Protein AF-K2A245-F1 (afdb_monomer)

pLDDT: mean 88.47, std 8.93, range [51.25, 95.81]

Foldseek 3Di:
DDPVLVVDDQDLDQLVVLLVVLQVLLQCLVVDPDLVSNLVSLVSSVVSLVSSVSNCVVVVVDDPVVVVVSLVSVLSSQCSNCVVPVVSNVLSVVQNVQSVVCNVVVHPGGDPSSVVVSVVSVVVVD

Mean predicted aligned error: 5.08 Å

Solvent-accessible surface area (backbone atoms only — not comparable to full-atom values): 7078 Å² total; per-residue (Å²): 134,63,85,67,67,76,78,54,94,72,73,99,60,69,39,67,58,31,54,52,46,26,42,53,47,29,58,53,46,76,73,45,87,48,67,68,52,42,45,52,46,53,50,51,31,57,48,27,55,51,49,22,56,50,40,22,64,73,70,68,62,74,45,74,67,56,50,52,51,48,55,53,51,51,44,51,29,42,40,58,58,20,58,90,38,67,72,54,27,55,50,35,53,51,36,43,54,35,41,52,50,16,67,74,68,74,43,96,43,71,70,67,56,72,60,55,50,48,53,52,43,51,67,73,76,108

Radius of gyration: 14.99 Å; Cα contacts (8 Å, |Δi|>4): 111; chains: 1; bounding box: 40×26×41 Å

Structure (mmCIF, N/CA/C/O backbone):
data_AF-K2A245-F1
#
_entry.id   AF-K2A245-F1
#
loop_
_atom_site.group_PDB
_atom_site.id
_atom_site.type_symbol
_atom_site.label_atom_id
_atom_site.label_alt_id
_atom_site.label_comp_id
_atom_site.label_asym_id
_atom_site.label_entity_id
_atom_site.label_seq_id
_atom_site.pdbx_PDB_ins_code
_atom_site.Cartn_x
_atom_site.Cartn_y
_atom_site.Cartn_z
_atom_site.occupancy
_atom_site.B_iso_or_equiv
_atom_site.auth_seq_id
_atom_site.auth_comp_id
_atom_site.auth_asym_id
_atom_site.auth_atom_id
_atom_site.pdbx_PDB_model_num
ATOM 1 N N . MET A 1 1 ? -18.303 9.558 8.135 1.00 51.25 1 MET A N 1
ATOM 2 C CA . MET A 1 1 ? -18.740 8.697 7.014 1.00 51.25 1 MET A CA 1
ATOM 3 C C . MET A 1 1 ? -18.680 9.532 5.741 1.00 51.25 1 MET A C 1
ATOM 5 O O . MET A 1 1 ? -19.360 10.554 5.684 1.00 51.25 1 MET A O 1
ATOM 9 N N . GLY A 1 2 ? -17.806 9.196 4.789 1.00 56.59 2 GLY A N 1
ATOM 10 C CA . GLY A 1 2 ? -17.662 9.983 3.557 1.00 56.59 2 GLY A CA 1
ATOM 11 C C . GLY A 1 2 ? -18.876 9.790 2.642 1.00 56.59 2 GLY A C 1
ATOM 12 O O . GLY A 1 2 ? -19.410 8.687 2.566 1.00 56.59 2 GLY A O 1
ATOM 13 N N . LYS A 1 3 ? -19.330 10.836 1.933 1.00 58.75 3 LYS A N 1
ATOM 14 C CA . LYS A 1 3 ? -20.496 10.757 1.020 1.00 58.75 3 LYS A CA 1
ATOM 15 C C . LYS A 1 3 ? -20.364 9.661 -0.057 1.00 58.75 3 LYS A C 1
ATOM 17 O O . LYS A 1 3 ? -21.380 9.151 -0.510 1.00 58.75 3 LYS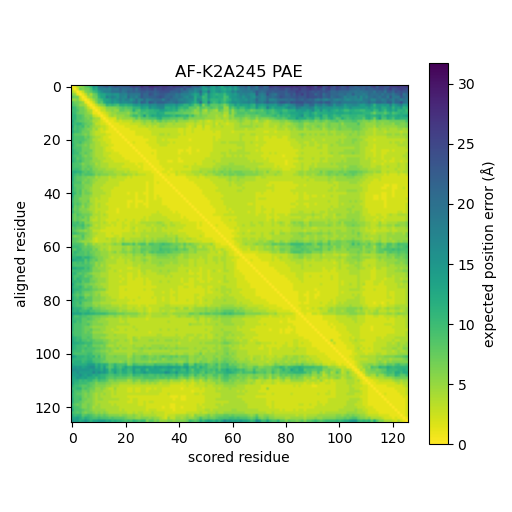 A O 1
ATOM 22 N N . ILE A 1 4 ? -19.137 9.280 -0.420 1.00 59.12 4 ILE A N 1
ATOM 23 C CA . ILE A 1 4 ? -18.823 8.325 -1.498 1.00 59.12 4 ILE A CA 1
ATOM 24 C C . ILE A 1 4 ? -19.069 6.862 -1.074 1.00 59.12 4 ILE A C 1
ATOM 26 O O . ILE A 1 4 ? -19.520 6.048 -1.873 1.00 59.12 4 ILE A O 1
ATOM 30 N N . GLU A 1 5 ? -18.869 6.526 0.203 1.00 55.91 5 GLU A N 1
ATOM 31 C CA . GLU A 1 5 ? -18.946 5.140 0.709 1.00 55.91 5 GLU A CA 1
ATOM 32 C C . GLU A 1 5 ? -20.380 4.590 0.777 1.00 55.91 5 GLU A C 1
ATOM 34 O O . GLU A 1 5 ? -20.584 3.389 0.946 1.00 55.91 5 GLU A O 1
ATOM 39 N N . LYS A 1 6 ? -21.389 5.461 0.645 1.00 58.81 6 LYS A N 1
ATOM 40 C CA . LYS A 1 6 ? -22.804 5.064 0.608 1.00 58.81 6 LYS A CA 1
ATOM 41 C C . LYS A 1 6 ? -23.228 4.483 -0.743 1.00 58.81 6 LYS A C 1
ATOM 43 O O . LYS A 1 6 ? -24.194 3.730 -0.774 1.00 58.81 6 LYS A O 1
ATOM 48 N N . CYS A 1 7 ? -22.523 4.815 -1.827 1.00 62.34 7 CYS A N 1
ATOM 49 C CA . CYS A 1 7 ? -22.880 4.366 -3.176 1.00 62.34 7 CYS A CA 1
ATOM 50 C C . CYS A 1 7 ? -22.324 2.979 -3.526 1.00 62.34 7 CYS A C 1
ATOM 52 O O . CYS A 1 7 ? -22.820 2.352 -4.456 1.00 62.34 7 CYS A O 1
ATOM 54 N N . PHE A 1 8 ? -21.319 2.488 -2.795 1.00 67.62 8 PHE A N 1
ATOM 55 C CA . PHE A 1 8 ? -20.664 1.219 -3.107 1.00 67.62 8 PHE A CA 1
ATOM 56 C C . PHE A 1 8 ? -21.161 0.064 -2.229 1.00 67.62 8 PHE A C 1
ATOM 58 O O . PHE A 1 8 ? -21.317 0.175 -1.004 1.00 67.62 8 PHE A O 1
ATOM 65 N N . PHE A 1 9 ? -21.386 -1.085 -2.871 1.00 78.44 9 PHE A N 1
ATOM 66 C CA . PHE A 1 9 ? -21.654 -2.340 -2.181 1.00 78.44 9 PHE A CA 1
ATOM 67 C C . PHE A 1 9 ? -20.364 -2.833 -1.517 1.00 78.44 9 PHE A C 1
ATOM 69 O O . PHE A 1 9 ? -19.460 -3.335 -2.173 1.00 78.44 9 PHE A O 1
ATOM 76 N N . ILE A 1 10 ? -20.283 -2.657 -0.199 1.00 79.81 10 ILE A N 1
ATOM 77 C CA . ILE A 1 10 ? -19.178 -3.146 0.631 1.00 79.81 10 ILE A CA 1
ATOM 78 C C . ILE A 1 10 ? -19.722 -4.303 1.473 1.00 79.81 10 ILE A C 1
ATOM 80 O O . ILE A 1 10 ? -20.573 -4.041 2.341 1.00 79.81 10 ILE A O 1
ATOM 84 N N . PRO A 1 11 ? -19.293 -5.554 1.227 1.00 79.75 11 PRO A N 1
ATOM 85 C CA . PRO A 1 11 ? -19.792 -6.713 1.952 1.00 79.75 11 PRO A CA 1
ATOM 86 C C . PRO A 1 11 ? -19.333 -6.674 3.415 1.00 79.75 11 PRO A C 1
ATOM 88 O O . PRO A 1 11 ? -18.305 -6.086 3.751 1.00 79.75 11 PRO A O 1
ATOM 91 N N . LYS A 1 12 ? -20.113 -7.287 4.312 1.00 81.75 12 LYS A N 1
ATOM 92 C CA . LYS A 1 12 ? -19.791 -7.366 5.744 1.00 81.75 12 LYS A CA 1
ATOM 93 C C . LYS A 1 12 ? -18.764 -8.472 5.985 1.00 81.75 12 LYS A C 1
ATOM 95 O O . LYS A 1 12 ? -19.102 -9.564 6.430 1.00 81.75 12 LYS A O 1
ATOM 100 N N . VAL A 1 13 ? -17.520 -8.181 5.641 1.00 84.19 13 VAL A N 1
ATOM 101 C CA . VAL A 1 13 ? -16.367 -9.075 5.778 1.00 84.19 13 VAL A CA 1
ATOM 102 C C . VAL A 1 13 ? -15.393 -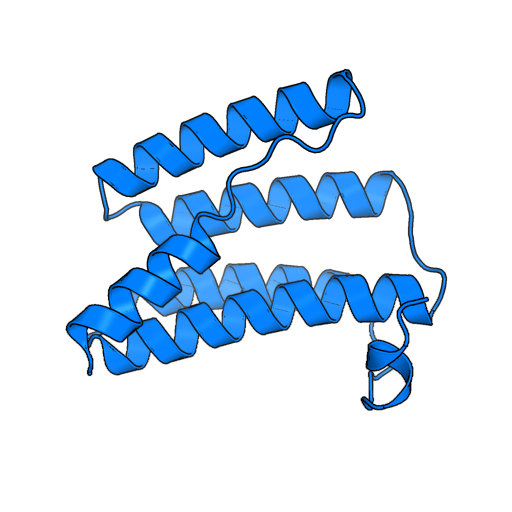8.452 6.782 1.00 84.19 13 VAL A C 1
ATOM 104 O O . VAL A 1 13 ? -15.409 -7.238 6.982 1.00 84.19 13 VAL A O 1
ATOM 107 N N . ASN A 1 14 ? -14.579 -9.263 7.461 1.00 84.75 14 ASN A N 1
ATOM 108 C CA . ASN A 1 14 ? -13.566 -8.736 8.375 1.00 84.75 14 ASN A CA 1
ATOM 109 C C . ASN A 1 14 ? -12.541 -7.888 7.579 1.00 84.75 14 ASN A C 1
ATOM 111 O O . ASN A 1 14 ? -11.976 -8.414 6.617 1.00 84.75 14 ASN A O 1
ATOM 115 N N . PRO A 1 15 ? -12.283 -6.616 7.952 1.00 84.88 15 PRO A N 1
ATOM 116 C CA . PRO A 1 15 ? -11.305 -5.762 7.273 1.00 84.88 15 PRO A CA 1
ATOM 117 C C . PRO A 1 15 ? -9.922 -6.406 7.101 1.00 84.88 15 PRO A C 1
ATOM 119 O O . PRO A 1 15 ? -9.280 -6.209 6.074 1.00 84.88 15 PRO A O 1
ATOM 122 N N . SER A 1 16 ? -9.499 -7.259 8.041 1.00 86.31 16 SER A N 1
ATOM 123 C CA . SER A 1 16 ? -8.200 -7.940 7.989 1.00 86.31 16 SER A CA 1
ATOM 124 C C . SER A 1 16 ? -8.016 -8.850 6.768 1.00 86.31 16 SER A C 1
ATOM 126 O O . SER A 1 16 ? -6.884 -9.111 6.374 1.00 86.31 16 SER A O 1
ATOM 128 N N . TYR A 1 17 ? -9.093 -9.327 6.133 1.00 88.88 17 TYR A N 1
ATOM 129 C CA . TYR A 1 17 ? -8.965 -10.116 4.901 1.00 88.88 17 TYR A CA 1
ATOM 130 C C . TYR A 1 17 ? -8.403 -9.291 3.740 1.00 88.88 17 TYR A C 1
ATOM 132 O O . TYR A 1 17 ? -7.611 -9.806 2.955 1.00 88.88 17 TYR A O 1
ATOM 140 N N . TYR A 1 18 ? -8.782 -8.017 3.643 1.00 90.38 18 TYR A N 1
ATOM 141 C CA . TYR A 1 18 ? -8.278 -7.114 2.610 1.00 90.38 18 TYR A CA 1
ATOM 142 C C . TYR A 1 18 ? -6.810 -6.741 2.861 1.00 90.38 18 TYR A C 1
ATOM 144 O O . TYR A 1 18 ? -6.026 -6.723 1.918 1.00 90.38 18 TYR A O 1
ATOM 152 N N . GLN A 1 19 ? -6.411 -6.576 4.126 1.00 88.50 19 GLN A N 1
ATOM 153 C CA . GLN A 1 19 ? -5.011 -6.369 4.519 1.00 88.50 19 GLN A CA 1
ATOM 154 C C . GLN A 1 19 ? -4.122 -7.557 4.114 1.00 88.50 19 GLN A C 1
ATOM 156 O O . GLN A 1 19 ? -3.071 -7.390 3.493 1.00 88.50 19 GLN A O 1
ATOM 161 N N . VAL A 1 20 ? -4.570 -8.786 4.404 1.00 90.56 20 VAL A N 1
ATOM 162 C CA . VAL A 1 20 ? -3.868 -10.008 3.973 1.00 90.56 20 VAL A CA 1
ATOM 163 C C . VAL A 1 20 ? -3.818 -10.097 2.448 1.00 90.56 20 VAL A C 1
ATOM 165 O O . VAL A 1 20 ? -2.771 -10.426 1.890 1.00 90.56 20 VAL A O 1
ATOM 168 N N . LEU A 1 21 ? -4.918 -9.771 1.764 1.00 92.31 21 LEU A N 1
ATOM 169 C CA . LEU A 1 21 ? -4.964 -9.731 0.304 1.00 92.31 21 LEU A CA 1
ATOM 170 C C . LEU A 1 21 ? -3.934 -8.744 -0.263 1.00 92.31 21 LEU A C 1
ATOM 172 O O . LEU A 1 21 ? -3.211 -9.109 -1.187 1.00 92.31 21 LEU A O 1
ATOM 176 N N . GLY A 1 22 ? -3.815 -7.543 0.306 1.00 91.50 22 GLY A N 1
ATOM 177 C CA . GLY A 1 22 ? -2.816 -6.548 -0.089 1.00 91.50 22 GLY A CA 1
ATOM 178 C C . GLY A 1 22 ? -1.383 -7.082 0.009 1.00 91.50 22 GLY A C 1
ATOM 179 O O . GLY A 1 22 ? -0.605 -6.949 -0.940 1.00 91.50 22 GLY A O 1
ATOM 180 N N . ILE A 1 23 ? -1.041 -7.778 1.100 1.00 91.19 23 ILE A N 1
ATOM 181 C CA . ILE A 1 23 ? 0.270 -8.434 1.253 1.00 91.19 23 ILE A CA 1
ATOM 182 C C . ILE A 1 23 ? 0.475 -9.506 0.179 1.00 91.19 23 ILE A C 1
ATOM 184 O O . ILE A 1 23 ? 1.505 -9.509 -0.494 1.00 91.19 23 ILE A O 1
ATOM 188 N N . VAL A 1 24 ? -0.496 -10.405 -0.009 1.00 94.25 24 VAL A N 1
ATOM 189 C CA . VAL A 1 24 ? -0.398 -11.482 -1.008 1.00 94.25 24 VAL A CA 1
ATOM 190 C C . VAL A 1 24 ? -0.200 -10.899 -2.407 1.00 94.25 24 VAL A C 1
ATOM 192 O O . VAL A 1 24 ? 0.703 -11.326 -3.125 1.00 94.25 24 VAL A O 1
ATOM 195 N N . LEU A 1 25 ? -0.971 -9.874 -2.777 1.00 94.00 25 LEU A N 1
ATOM 196 C CA . LEU A 1 25 ? -0.814 -9.167 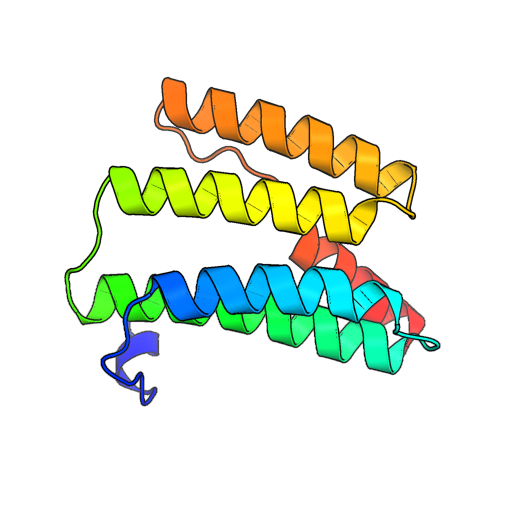-4.049 1.00 94.00 25 LEU A CA 1
ATOM 197 C C . LEU A 1 25 ? 0.559 -8.491 -4.175 1.00 94.00 25 LEU A C 1
ATOM 199 O O . LEU A 1 25 ? 1.122 -8.472 -5.267 1.00 94.00 25 LEU A O 1
ATOM 203 N N . SER A 1 26 ? 1.130 -7.997 -3.073 1.00 92.44 26 SER A N 1
ATOM 204 C CA . SER A 1 26 ? 2.482 -7.415 -3.055 1.00 92.44 26 SER A CA 1
ATOM 205 C C . SER A 1 26 ? 3.564 -8.454 -3.364 1.00 92.44 26 SER A C 1
ATOM 207 O O . SER A 1 26 ? 4.546 -8.127 -4.020 1.00 92.44 26 SER A O 1
ATOM 209 N N . PHE A 1 27 ? 3.384 -9.714 -2.955 1.00 93.81 27 PHE A N 1
ATOM 210 C CA . PHE A 1 27 ? 4.266 -10.811 -3.374 1.00 93.81 27 PHE A CA 1
ATOM 211 C C . PHE A 1 27 ? 4.024 -11.216 -4.830 1.00 93.81 27 PHE A C 1
ATOM 213 O O . PHE A 1 27 ? 4.975 -11.412 -5.586 1.00 93.81 27 PHE A O 1
ATOM 220 N N . VAL A 1 28 ? 2.758 -11.300 -5.252 1.00 94.75 28 VAL A N 1
ATOM 221 C CA . VAL A 1 28 ? 2.392 -11.608 -6.647 1.00 94.75 28 VAL A CA 1
ATOM 222 C C . VAL A 1 28 ? 2.935 -10.550 -7.615 1.00 94.75 28 VAL A C 1
ATOM 224 O O . VAL A 1 28 ? 3.282 -10.891 -8.742 1.00 94.75 28 VAL A O 1
ATOM 227 N N . PHE A 1 29 ? 3.095 -9.296 -7.177 1.00 94.50 29 PHE A N 1
ATOM 228 C CA . PHE A 1 29 ? 3.733 -8.223 -7.948 1.00 94.50 29 PHE A CA 1
ATOM 229 C C . PHE A 1 29 ? 5.106 -8.614 -8.512 1.00 94.50 29 PHE A C 1
ATOM 231 O O . PHE A 1 29 ? 5.448 -8.200 -9.617 1.00 94.50 29 PHE A O 1
ATOM 238 N N . TRP A 1 30 ? 5.876 -9.458 -7.822 1.00 93.69 30 TRP A N 1
ATOM 239 C CA . TRP A 1 30 ? 7.191 -9.896 -8.306 1.00 93.69 30 TRP A CA 1
ATOM 240 C C . TRP A 1 30 ? 7.112 -10.852 -9.499 1.00 93.69 30 TRP A C 1
ATOM 242 O O . TRP A 1 30 ? 8.093 -11.013 -10.220 1.00 93.69 30 TRP A O 1
ATOM 252 N N . LEU A 1 31 ? 5.951 -11.464 -9.731 1.00 94.69 31 LEU A N 1
ATOM 253 C CA . LEU A 1 31 ? 5.696 -12.312 -10.894 1.00 94.69 31 LEU A CA 1
ATOM 254 C C . LEU A 1 31 ? 5.300 -11.495 -12.133 1.00 94.69 31 LEU A C 1
ATOM 256 O O . LEU A 1 31 ? 5.172 -12.062 -13.217 1.00 94.69 31 LEU A O 1
ATOM 260 N N . ALA A 1 32 ? 5.094 -10.180 -11.995 1.00 94.75 32 ALA A N 1
ATOM 261 C CA . ALA A 1 32 ? 4.723 -9.316 -13.107 1.00 94.75 32 ALA A CA 1
ATOM 262 C C . ALA A 1 32 ? 5.900 -9.121 -14.073 1.00 94.75 32 ALA A C 1
ATOM 264 O O . ALA A 1 32 ? 6.955 -8.593 -13.707 1.00 94.75 32 ALA A O 1
ATOM 265 N N . THR A 1 33 ? 5.697 -9.505 -15.331 1.00 94.44 33 THR A N 1
ATOM 266 C CA . THR A 1 33 ? 6.728 -9.471 -16.377 1.00 94.44 33 THR A CA 1
ATOM 267 C C . THR A 1 33 ? 6.673 -8.216 -17.240 1.00 94.44 33 THR A C 1
ATOM 269 O O . THR A 1 33 ? 7.665 -7.879 -17.880 1.00 94.44 33 THR A O 1
ATOM 272 N N . ASN A 1 34 ? 5.542 -7.505 -17.252 1.00 94.50 34 ASN A N 1
ATOM 273 C CA . ASN A 1 34 ? 5.356 -6.274 -18.017 1.00 94.50 34 ASN A CA 1
ATOM 274 C C . ASN A 1 34 ? 4.718 -5.157 -17.176 1.00 94.50 34 ASN A C 1
ATOM 276 O O . ASN A 1 34 ? 4.143 -5.396 -16.110 1.00 94.50 34 ASN A O 1
ATOM 280 N N . ASP A 1 35 ? 4.813 -3.922 -17.666 1.00 94.56 35 ASP A N 1
ATOM 281 C CA . ASP A 1 35 ? 4.380 -2.748 -16.904 1.00 94.56 35 ASP A CA 1
ATOM 282 C C . ASP A 1 35 ? 2.853 -2.647 -16.768 1.00 94.56 35 ASP A C 1
ATOM 284 O O . ASP A 1 35 ? 2.362 -2.167 -15.748 1.00 94.56 35 ASP A O 1
ATOM 288 N N . TRP A 1 36 ? 2.085 -3.207 -17.709 1.00 95.56 36 TRP A N 1
ATOM 289 C CA . TRP A 1 36 ? 0.627 -3.328 -17.584 1.00 95.56 36 TRP A CA 1
ATOM 290 C C . TRP A 1 36 ? 0.209 -4.218 -16.407 1.00 95.56 36 TRP A C 1
ATOM 292 O O . TRP A 1 36 ? -0.684 -3.856 -15.643 1.00 95.56 36 TRP A O 1
ATOM 302 N N . GLN A 1 37 ? 0.860 -5.369 -16.219 1.00 95.81 37 GLN A N 1
ATOM 303 C CA . GLN A 1 37 ? 0.609 -6.243 -15.069 1.00 95.81 37 GLN A CA 1
ATOM 304 C C . GLN A 1 37 ? 0.966 -5.540 -13.759 1.00 95.81 37 GLN A C 1
ATOM 306 O O . GLN A 1 37 ? 0.198 -5.608 -12.800 1.00 95.81 37 GLN A O 1
ATOM 311 N N . ARG A 1 38 ? 2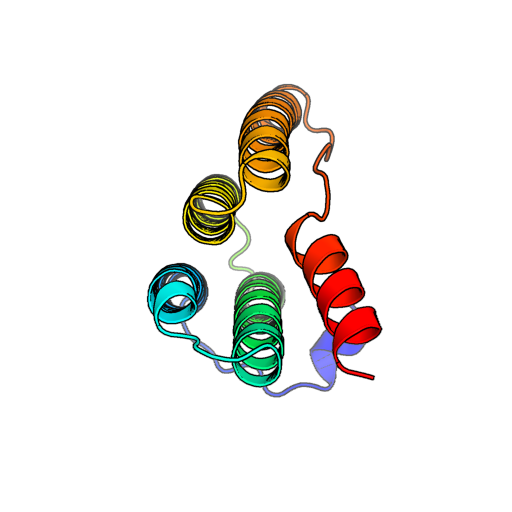.095 -4.819 -13.727 1.00 94.69 38 ARG A N 1
ATOM 312 C CA . ARG A 1 38 ? 2.505 -4.012 -12.568 1.00 94.69 38 ARG A CA 1
ATOM 313 C C . ARG A 1 38 ? 1.471 -2.939 -12.240 1.00 94.69 38 ARG A C 1
ATOM 315 O O . ARG A 1 38 ? 1.082 -2.817 -11.082 1.00 94.69 38 ARG A O 1
ATOM 322 N N . LEU A 1 39 ? 0.981 -2.217 -13.248 1.00 95.38 39 LEU A N 1
ATOM 323 C CA . LEU A 1 39 ? -0.056 -1.193 -13.110 1.00 95.38 39 LEU A CA 1
ATOM 324 C C . LEU A 1 39 ? -1.341 -1.774 -12.504 1.00 95.38 39 LEU A C 1
ATOM 326 O O . LEU A 1 39 ? -1.883 -1.221 -11.543 1.00 95.38 39 LEU A O 1
ATOM 330 N N . LEU A 1 40 ? -1.815 -2.900 -13.045 1.00 95.69 40 LEU A N 1
ATOM 331 C CA . LEU A 1 40 ? -3.023 -3.574 -12.567 1.00 95.69 40 LEU A CA 1
ATOM 332 C C . LEU A 1 40 ? -2.863 -4.074 -11.128 1.00 95.69 40 LEU A C 1
ATOM 334 O O . LEU A 1 40 ? -3.765 -3.881 -10.315 1.00 95.69 40 LEU A O 1
ATOM 338 N N . LEU A 1 41 ? -1.716 -4.667 -10.790 1.00 95.81 41 LEU A N 1
ATOM 339 C CA . LEU A 1 41 ? -1.453 -5.179 -9.444 1.00 95.81 41 LEU A CA 1
ATOM 340 C C . LEU A 1 41 ? -1.328 -4.056 -8.412 1.00 95.81 41 LEU A C 1
ATOM 342 O O . LEU A 1 41 ? -1.953 -4.143 -7.360 1.00 95.81 41 LEU A O 1
ATOM 346 N N . VAL A 1 42 ? -0.601 -2.976 -8.714 1.00 94.88 42 VAL A N 1
ATOM 347 C CA . VAL A 1 42 ? -0.506 -1.807 -7.817 1.00 94.88 42 VAL A CA 1
ATOM 348 C C . VAL A 1 42 ? -1.883 -1.178 -7.608 1.00 94.88 42 VAL A C 1
ATOM 350 O O . VAL A 1 42 ? -2.244 -0.848 -6.479 1.00 94.88 42 VAL A O 1
ATOM 353 N N . SER A 1 43 ? -2.684 -1.067 -8.671 1.00 95.56 43 SER A N 1
ATOM 354 C CA . SER A 1 43 ? -4.067 -0.585 -8.575 1.00 95.56 43 SER A CA 1
ATOM 355 C C . SER A 1 43 ? -4.922 -1.489 -7.684 1.00 95.56 43 SER A C 1
ATOM 357 O O . SER A 1 43 ? -5.659 -0.995 -6.836 1.00 95.56 43 SER A O 1
ATOM 359 N N . ALA A 1 44 ? -4.806 -2.812 -7.833 1.00 95.31 44 ALA A N 1
ATOM 360 C CA . ALA A 1 44 ? -5.536 -3.779 -7.018 1.00 95.31 44 ALA A CA 1
ATOM 361 C C . ALA A 1 44 ? -5.135 -3.723 -5.534 1.00 95.31 44 ALA A C 1
ATOM 363 O O . ALA A 1 44 ? -6.011 -3.795 -4.675 1.00 95.31 44 ALA A O 1
ATOM 364 N N . ILE A 1 45 ? -3.844 -3.542 -5.233 1.00 94.00 45 ILE A N 1
ATOM 365 C CA . ILE A 1 45 ? -3.340 -3.353 -3.861 1.00 94.00 45 ILE A CA 1
ATOM 366 C C . ILE A 1 45 ? -3.966 -2.101 -3.237 1.00 94.00 45 ILE A C 1
ATOM 368 O O . ILE A 1 45 ? -4.569 -2.187 -2.173 1.00 94.00 45 ILE A O 1
ATOM 372 N N . LEU A 1 46 ? -3.911 -0.961 -3.933 1.00 93.62 46 LEU A N 1
ATOM 373 C CA . LEU A 1 46 ? -4.489 0.296 -3.441 1.00 93.62 46 LEU A CA 1
ATOM 374 C C . LEU A 1 46 ? -6.008 0.217 -3.244 1.00 93.62 46 LEU A C 1
ATOM 376 O O . LEU A 1 46 ? -6.555 0.822 -2.322 1.00 93.62 46 LEU A O 1
ATOM 380 N N . LEU A 1 47 ? -6.703 -0.527 -4.107 1.00 93.00 47 LEU A N 1
ATOM 381 C CA . LEU A 1 47 ? -8.128 -0.786 -3.936 1.00 93.00 47 LEU A CA 1
ATOM 382 C C . LEU A 1 47 ? -8.398 -1.652 -2.703 1.00 93.00 47 LEU A C 1
ATOM 384 O O . LEU A 1 47 ? -9.355 -1.365 -1.988 1.00 93.00 47 LEU A O 1
ATOM 388 N N . ALA A 1 48 ? -7.581 -2.676 -2.438 1.00 91.69 48 ALA A N 1
ATOM 389 C CA . ALA A 1 48 ? -7.721 -3.518 -1.251 1.00 91.69 48 ALA A CA 1
ATOM 390 C C . ALA A 1 48 ? -7.589 -2.694 0.042 1.00 91.69 48 ALA A C 1
ATOM 392 O O . ALA A 1 48 ? -8.486 -2.779 0.882 1.00 91.69 48 ALA A O 1
ATOM 393 N N . ASP A 1 49 ? -6.575 -1.828 0.142 1.00 89.12 49 ASP A N 1
ATOM 394 C CA . ASP A 1 49 ? -6.419 -0.920 1.292 1.00 89.12 49 ASP A CA 1
ATOM 395 C C . ASP A 1 49 ? -7.620 0.034 1.415 1.00 89.12 49 ASP A C 1
ATOM 397 O O . ASP A 1 49 ? -8.154 0.306 2.485 1.00 89.12 49 ASP A O 1
ATOM 401 N N . TRP A 1 50 ? -8.124 0.557 0.295 1.00 90.62 50 TRP A N 1
ATOM 402 C CA . TRP A 1 50 ? -9.305 1.415 0.355 1.00 90.62 50 TRP A CA 1
ATOM 403 C C . TRP A 1 50 ? -10.540 0.658 0.875 1.00 90.62 50 TRP A C 1
ATOM 405 O O . TRP A 1 50 ? -11.320 1.211 1.663 1.00 90.62 50 TRP A O 1
ATOM 415 N N . TYR A 1 51 ? -10.711 -0.604 0.466 1.00 89.88 51 TYR A N 1
ATOM 416 C CA . TYR A 1 51 ? -11.807 -1.459 0.914 1.00 89.88 51 TYR A CA 1
ATOM 417 C C . TYR A 1 51 ? -11.722 -1.801 2.402 1.00 89.88 51 TYR A C 1
ATOM 419 O O . TYR A 1 51 ? -12.778 -1.835 3.042 1.00 89.88 51 TYR A O 1
ATOM 427 N N . ASP A 1 52 ? -10.537 -2.014 2.984 1.00 88.12 52 ASP A N 1
ATOM 428 C CA . ASP A 1 52 ? -10.422 -2.281 4.424 1.00 88.12 52 ASP A CA 1
ATOM 429 C C . ASP A 1 52 ? -10.914 -1.095 5.263 1.00 88.12 52 ASP A C 1
ATOM 431 O O . ASP A 1 52 ? -11.789 -1.257 6.123 1.00 88.12 52 ASP A O 1
ATOM 435 N N . GLY A 1 53 ? -10.481 0.115 4.917 1.00 86.69 53 GLY A N 1
ATOM 436 C CA . GLY A 1 53 ? -10.794 1.324 5.650 1.00 86.69 53 GLY A CA 1
ATOM 437 C C . GLY A 1 53 ? -12.252 1.701 5.456 1.00 86.69 53 GLY A C 1
ATOM 438 O O . GLY A 1 53 ? -12.925 2.110 6.407 1.00 86.69 53 GLY A O 1
ATOM 439 N N . ALA A 1 54 ? -12.777 1.525 4.241 1.00 87.56 54 ALA A N 1
ATOM 440 C CA . ALA A 1 54 ? -14.188 1.742 3.956 1.00 87.56 54 ALA A CA 1
ATOM 441 C C . ALA A 1 54 ? -15.075 0.733 4.709 1.00 87.56 54 ALA A C 1
ATOM 443 O O . ALA A 1 54 ? -16.097 1.120 5.282 1.00 87.56 54 ALA A O 1
ATOM 444 N N . THR A 1 55 ? -14.666 -0.538 4.785 1.00 88.06 55 THR A N 1
ATOM 445 C CA . THR A 1 55 ? -15.366 -1.581 5.555 1.00 88.06 55 THR A CA 1
ATOM 446 C C . THR A 1 55 ? -15.345 -1.261 7.050 1.00 88.06 55 THR A C 1
ATOM 448 O O . THR A 1 55 ? -16.400 -1.260 7.692 1.00 88.06 55 THR A O 1
ATOM 451 N N . ALA A 1 56 ? -14.183 -0.904 7.603 1.00 86.62 56 ALA A N 1
ATOM 452 C CA . ALA A 1 56 ? -14.035 -0.554 9.012 1.00 86.62 56 ALA A CA 1
ATOM 453 C C . ALA A 1 56 ? -14.902 0.655 9.400 1.00 86.62 56 ALA A C 1
ATOM 455 O O . ALA A 1 56 ? -15.613 0.614 10.407 1.00 86.62 56 ALA A O 1
ATOM 456 N N . ARG A 1 57 ? -14.923 1.707 8.569 1.00 87.69 57 ARG A N 1
ATOM 457 C CA . ARG A 1 57 ? -15.761 2.899 8.789 1.00 87.69 57 ARG A CA 1
ATOM 458 C C . ARG A 1 57 ? -17.252 2.606 8.654 1.00 87.69 57 ARG A C 1
ATOM 460 O O . ARG A 1 57 ? -18.037 3.119 9.450 1.00 87.69 57 ARG A O 1
ATOM 467 N N . LYS A 1 58 ? -17.654 1.795 7.671 1.00 85.94 58 LYS A N 1
ATOM 468 C CA . LYS A 1 58 ? -19.067 1.474 7.416 1.00 85.94 58 LYS A CA 1
ATOM 469 C C . LYS A 1 58 ? -19.690 0.651 8.540 1.00 85.94 58 LYS A C 1
ATOM 471 O O . LYS A 1 58 ? -20.842 0.892 8.890 1.00 85.94 58 LYS A O 1
ATOM 476 N N . TYR A 1 59 ? -18.943 -0.298 9.098 1.00 86.50 59 TYR A N 1
ATOM 477 C CA . TYR A 1 59 ? -19.437 -1.207 10.135 1.00 86.50 59 TYR A CA 1
ATOM 478 C C . TYR A 1 59 ? -19.034 -0.803 11.561 1.00 86.50 59 TYR A C 1
ATOM 480 O O . TYR A 1 59 ? -19.292 -1.561 12.492 1.00 86.50 59 TYR A O 1
ATOM 488 N N . GLY A 1 60 ? -18.426 0.375 11.751 1.00 84.56 60 GLY A N 1
ATOM 489 C CA . GLY A 1 60 ? -18.035 0.870 13.077 1.00 84.56 60 GLY A CA 1
ATOM 490 C C . GLY A 1 60 ? -16.928 0.047 13.744 1.00 84.56 60 GLY A C 1
ATOM 491 O O . GLY A 1 60 ? -16.831 0.035 14.964 1.00 84.56 60 GLY A O 1
ATOM 492 N N . LEU A 1 61 ? -16.097 -0.636 12.953 1.00 85.38 61 LEU A N 1
ATOM 493 C CA . LEU A 1 61 ? -15.011 -1.510 13.416 1.00 85.38 61 LEU A CA 1
ATOM 494 C C . LEU A 1 61 ? -13.671 -0.764 13.550 1.00 85.38 61 LEU A C 1
ATOM 496 O O . LEU A 1 61 ? -12.608 -1.379 13.548 1.00 85.38 61 LEU A O 1
ATOM 500 N N . VAL A 1 62 ? -13.703 0.568 13.620 1.00 85.94 62 VAL A N 1
ATOM 501 C CA . VAL A 1 62 ? -12.496 1.390 13.754 1.00 85.94 62 VAL A CA 1
ATOM 502 C C . VAL A 1 62 ? -11.941 1.228 15.168 1.00 85.94 62 VAL A C 1
ATOM 504 O O . VAL A 1 62 ? -12.600 1.589 16.141 1.00 85.94 62 VAL A O 1
ATOM 507 N N . SER A 1 63 ? -10.721 0.710 15.284 1.00 86.62 63 SER A N 1
ATOM 508 C CA . SER A 1 63 ? -10.031 0.522 16.561 1.00 86.62 63 SER A CA 1
ATOM 509 C C . SER A 1 63 ? -8.573 0.972 16.474 1.00 86.62 63 SER A C 1
ATOM 511 O O . SER A 1 63 ? -7.976 1.015 15.397 1.00 86.62 63 SER A O 1
ATOM 513 N N . ARG A 1 64 ? -7.979 1.313 17.625 1.00 84.06 64 ARG A N 1
ATOM 514 C CA . ARG A 1 64 ? -6.563 1.712 17.702 1.00 84.06 64 ARG A CA 1
ATOM 515 C C . ARG A 1 64 ? -5.625 0.559 17.341 1.00 84.06 64 ARG A C 1
ATOM 517 O O . ARG A 1 64 ? -4.610 0.786 16.694 1.00 84.06 64 ARG A O 1
ATOM 524 N N . GLU A 1 65 ? -5.978 -0.657 17.749 1.00 85.81 65 GLU A N 1
ATOM 525 C CA . GLU A 1 65 ? -5.244 -1.875 17.393 1.00 85.81 65 GLU A CA 1
ATOM 526 C C . GLU A 1 65 ? -5.323 -2.145 15.891 1.00 85.81 65 GLU A C 1
ATOM 528 O O . GLU A 1 65 ? -4.294 -2.371 15.262 1.00 85.81 65 GLU A O 1
ATOM 533 N N . GLY A 1 66 ? -6.517 -2.025 15.298 1.00 83.38 66 GLY A N 1
ATOM 534 C CA . GLY A 1 66 ? -6.715 -2.168 13.857 1.00 83.38 66 GLY A CA 1
ATOM 535 C C . GLY A 1 66 ? -5.893 -1.156 13.067 1.00 83.38 66 GLY A C 1
ATOM 536 O O . GLY A 1 66 ? -5.228 -1.537 12.116 1.00 83.38 66 GLY A O 1
ATOM 537 N N . TYR A 1 67 ? -5.851 0.101 13.517 1.00 84.44 67 TYR A N 1
ATOM 538 C CA . TYR A 1 67 ? -5.003 1.133 12.917 1.00 84.44 67 TYR A CA 1
ATOM 539 C C . TYR A 1 67 ? -3.501 0.825 13.028 1.00 84.44 67 TYR A C 1
ATOM 541 O O . TYR A 1 67 ? -2.749 1.076 12.092 1.00 84.44 67 TYR A O 1
ATOM 549 N N . LEU A 1 68 ? -3.036 0.276 14.156 1.00 87.12 68 LEU A N 1
ATOM 550 C CA . LEU A 1 68 ? -1.630 -0.114 14.295 1.00 87.12 68 LEU A CA 1
ATOM 551 C C . LEU A 1 68 ? -1.273 -1.250 13.328 1.00 87.12 68 LEU A C 1
ATOM 553 O O . LEU A 1 68 ? -0.233 -1.190 12.677 1.00 87.12 68 LEU A O 1
ATOM 557 N N . ILE A 1 69 ? -2.138 -2.265 13.236 1.00 87.06 69 ILE A N 1
ATOM 558 C CA . ILE A 1 69 ? -1.974 -3.387 12.306 1.00 87.06 69 ILE A CA 1
ATOM 559 C C . ILE A 1 69 ? -1.957 -2.874 10.867 1.00 87.06 69 ILE A C 1
ATOM 561 O O . ILE A 1 69 ? -1.063 -3.245 10.118 1.00 87.06 69 ILE A O 1
ATOM 565 N N . ASP A 1 70 ? -2.880 -1.981 10.519 1.00 86.94 70 ASP A N 1
ATOM 566 C CA . ASP A 1 70 ? -2.984 -1.348 9.203 1.00 86.94 70 ASP A CA 1
ATOM 567 C C . ASP A 1 70 ? -1.674 -0.670 8.786 1.00 86.94 70 ASP A C 1
ATOM 569 O O . ASP A 1 70 ? -1.078 -1.012 7.767 1.00 86.94 70 ASP A O 1
ATOM 573 N N . VAL A 1 71 ? -1.131 0.185 9.660 1.00 88.88 71 VAL A N 1
ATOM 574 C CA . VAL A 1 71 ? 0.156 0.853 9.428 1.00 88.88 71 VAL A CA 1
ATOM 575 C C . VAL A 1 71 ? 1.286 -0.161 9.234 1.00 88.88 71 VAL A C 1
ATOM 577 O O . VAL A 1 71 ? 2.104 -0.001 8.328 1.00 88.88 71 VAL A O 1
ATOM 580 N N . VAL A 1 72 ? 1.363 -1.202 10.067 1.00 89.69 72 VAL A N 1
ATOM 581 C CA . VAL A 1 72 ? 2.418 -2.226 9.963 1.00 89.69 72 VAL A CA 1
ATOM 582 C C . VAL A 1 72 ? 2.300 -3.009 8.656 1.00 89.69 72 VAL A C 1
ATOM 584 O O . VAL A 1 72 ? 3.302 -3.182 7.961 1.00 89.69 72 VAL A O 1
ATOM 587 N N . VAL A 1 73 ? 1.092 -3.447 8.305 1.00 90.69 73 VAL A N 1
ATOM 588 C CA . VAL A 1 73 ? 0.808 -4.176 7.065 1.00 90.69 73 VAL A CA 1
ATOM 589 C C . VAL A 1 73 ? 1.175 -3.330 5.850 1.00 90.69 73 VAL A C 1
ATOM 591 O O . VAL A 1 73 ? 1.890 -3.813 4.973 1.00 90.69 73 VAL A O 1
ATOM 594 N N . ASP A 1 74 ? 0.797 -2.054 5.843 1.00 90.31 74 ASP A N 1
ATOM 595 C CA . ASP A 1 74 ? 1.153 -1.107 4.792 1.00 90.31 74 ASP A CA 1
ATOM 596 C C . ASP A 1 74 ? 2.664 -0.972 4.617 1.00 90.31 74 ASP A C 1
ATOM 598 O O . ASP A 1 74 ? 3.165 -0.937 3.493 1.00 90.31 74 ASP A O 1
ATOM 602 N N . ARG A 1 75 ? 3.420 -0.889 5.722 1.00 93.38 75 ARG A N 1
ATOM 603 C CA . ARG A 1 75 ? 4.887 -0.795 5.652 1.00 93.38 75 ARG A CA 1
ATOM 604 C C . ARG A 1 75 ? 5.506 -2.076 5.111 1.00 93.38 75 ARG A C 1
ATOM 606 O O . ARG A 1 75 ? 6.427 -2.004 4.304 1.00 93.38 75 ARG A O 1
ATOM 613 N N . ILE A 1 76 ? 5.009 -3.237 5.533 1.00 92.38 76 ILE A N 1
ATOM 614 C CA . ILE A 1 76 ? 5.484 -4.530 5.030 1.00 92.38 76 ILE A CA 1
ATOM 615 C C . ILE A 1 76 ? 5.183 -4.641 3.533 1.00 92.38 76 ILE A C 1
ATOM 617 O O . ILE A 1 76 ? 6.075 -4.991 2.765 1.00 92.38 76 ILE A O 1
ATOM 621 N N . SER A 1 77 ? 3.967 -4.287 3.111 1.00 92.81 77 SER A N 1
ATOM 622 C CA . SER A 1 77 ? 3.570 -4.259 1.700 1.00 92.81 77 SER A CA 1
ATOM 623 C C . SER A 1 77 ? 4.475 -3.336 0.879 1.00 92.81 77 SER A C 1
ATOM 625 O O . SER A 1 77 ? 4.996 -3.772 -0.145 1.00 92.81 77 SER A O 1
ATOM 627 N N . GLU A 1 78 ? 4.748 -2.108 1.340 1.00 94.31 78 GLU A N 1
ATOM 628 C CA . GLU A 1 78 ? 5.672 -1.186 0.664 1.00 94.31 78 GLU A CA 1
ATOM 629 C C . GLU A 1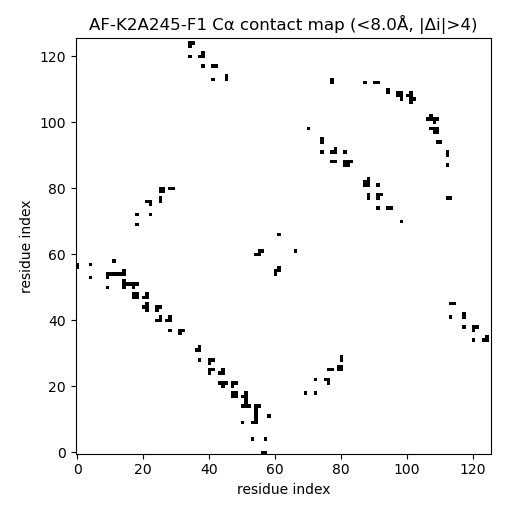 78 ? 7.094 -1.754 0.566 1.00 94.31 78 GLU A C 1
ATOM 631 O O . GLU A 1 78 ? 7.705 -1.692 -0.502 1.00 94.31 78 GLU A O 1
ATOM 636 N N . LEU A 1 79 ? 7.623 -2.335 1.647 1.00 94.50 79 LEU A N 1
ATOM 637 C CA . LEU A 1 79 ? 8.963 -2.925 1.648 1.00 94.50 79 LEU A CA 1
ATOM 638 C C . LEU A 1 79 ? 9.067 -4.101 0.676 1.00 94.50 79 LEU A C 1
ATOM 640 O O . LEU A 1 79 ? 10.048 -4.188 -0.057 1.00 94.50 79 LEU A O 1
ATOM 644 N N . VAL A 1 80 ? 8.060 -4.979 0.641 1.00 93.94 80 VAL A N 1
ATOM 645 C CA . VAL A 1 80 ? 8.003 -6.106 -0.301 1.00 93.94 80 VAL A CA 1
ATOM 646 C C . VAL A 1 80 ? 7.910 -5.592 -1.734 1.00 93.94 80 VAL A C 1
ATOM 648 O O . VAL A 1 80 ? 8.689 -6.006 -2.589 1.00 93.94 80 VAL A O 1
ATOM 651 N N . LEU A 1 81 ? 7.003 -4.655 -2.007 1.00 93.62 81 LEU A N 1
ATOM 652 C CA . LEU A 1 81 ? 6.781 -4.122 -3.349 1.00 93.62 81 LEU A CA 1
ATOM 653 C C . LEU A 1 81 ? 8.038 -3.436 -3.898 1.00 93.62 81 LEU A C 1
ATOM 655 O O . LEU A 1 81 ? 8.408 -3.652 -5.052 1.00 93.62 81 LEU A O 1
ATOM 659 N N . PHE A 1 82 ? 8.721 -2.650 -3.064 1.00 95.38 82 PHE A N 1
ATOM 660 C CA . PHE A 1 82 ? 9.876 -1.857 -3.474 1.00 95.38 82 PHE A CA 1
ATOM 661 C C . PHE A 1 82 ? 11.233 -2.523 -3.258 1.00 95.38 82 PHE A C 1
ATOM 663 O O . PHE A 1 82 ? 12.229 -1.951 -3.686 1.00 95.38 82 PHE A O 1
ATOM 670 N N . PHE A 1 83 ? 11.303 -3.729 -2.689 1.00 93.25 83 PHE A N 1
ATOM 671 C CA . PHE A 1 83 ? 12.555 -4.469 -2.478 1.00 93.25 83 PHE A CA 1
ATOM 672 C C . PHE A 1 83 ? 13.507 -4.499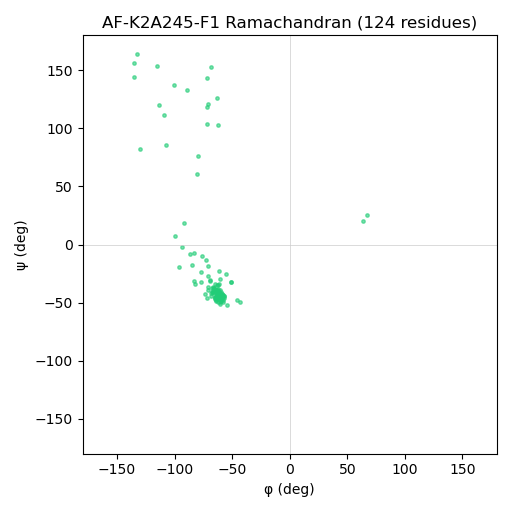 -3.694 1.00 93.25 83 PHE A C 1
ATOM 674 O O . PHE A 1 83 ? 14.682 -4.174 -3.519 1.00 93.25 83 PHE A O 1
ATOM 681 N N . PRO A 1 84 ? 13.058 -4.810 -4.932 1.00 90.75 84 PRO A N 1
ATOM 682 C CA . PRO A 1 84 ? 13.956 -4.807 -6.091 1.00 90.75 84 PRO A CA 1
ATOM 683 C C . PRO A 1 84 ? 14.307 -3.395 -6.604 1.00 90.75 84 PRO A C 1
ATOM 685 O O . PRO A 1 84 ? 15.180 -3.246 -7.456 1.00 90.75 84 PRO A O 1
ATOM 688 N N . MET A 1 85 ? 13.640 -2.346 -6.115 1.00 91.44 85 MET A N 1
ATOM 689 C CA . MET A 1 85 ? 13.762 -0.964 -6.585 1.00 91.44 85 MET A CA 1
ATOM 690 C C . MET A 1 85 ? 14.519 -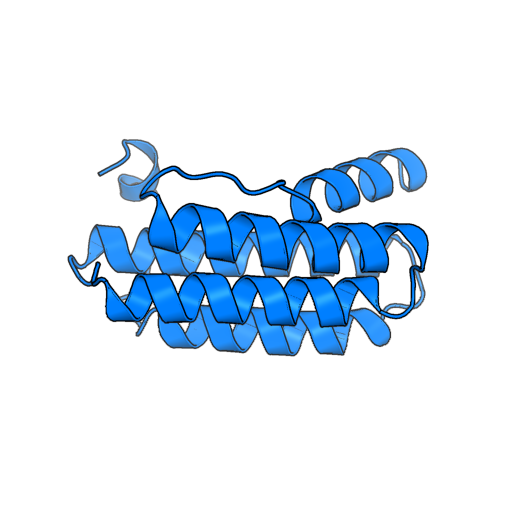0.111 -5.563 1.00 91.44 85 MET A C 1
ATOM 692 O O . MET A 1 85 ? 13.904 0.578 -4.755 1.00 91.44 85 MET A O 1
ATOM 696 N N . GLN A 1 86 ? 15.856 -0.109 -5.624 1.00 89.94 86 GLN A N 1
ATOM 697 C CA . GLN A 1 86 ? 16.736 0.497 -4.606 1.00 89.94 86 GLN A CA 1
ATOM 698 C C . GLN A 1 86 ? 16.290 1.879 -4.096 1.00 89.94 86 GLN A C 1
ATOM 700 O O . GLN A 1 86 ? 16.209 2.092 -2.888 1.00 89.94 86 GLN A O 1
ATOM 705 N N . VAL A 1 87 ? 15.978 2.822 -4.993 1.00 91.31 87 VAL A N 1
ATOM 706 C CA . VAL A 1 87 ? 15.563 4.181 -4.597 1.00 91.31 87 VAL A CA 1
ATOM 707 C C . VAL A 1 87 ? 14.231 4.158 -3.842 1.00 91.31 87 VAL A C 1
ATOM 709 O O . VAL A 1 87 ? 14.110 4.764 -2.779 1.00 91.31 87 VAL A O 1
ATOM 712 N N . MET A 1 88 ? 13.237 3.432 -4.357 1.00 93.06 88 MET A N 1
ATOM 713 C CA . MET A 1 88 ? 11.922 3.325 -3.717 1.00 93.06 88 MET A CA 1
ATOM 714 C C . MET A 1 88 ? 11.977 2.523 -2.414 1.00 93.06 88 MET A C 1
ATOM 716 O O . MET A 1 88 ? 11.246 2.836 -1.479 1.00 93.06 88 MET A O 1
ATOM 720 N N . PHE A 1 89 ? 12.876 1.545 -2.314 1.00 93.56 89 PHE A N 1
ATOM 721 C CA . PHE A 1 89 ? 13.103 0.780 -1.094 1.00 93.56 89 PHE A CA 1
ATOM 722 C C . PHE A 1 89 ? 13.574 1.676 0.055 1.00 93.56 89 PHE A C 1
ATOM 724 O O . PHE A 1 89 ? 13.030 1.621 1.158 1.00 93.56 89 PHE A O 1
ATOM 731 N N . TRP A 1 90 ? 14.534 2.567 -0.208 1.00 94.62 90 TRP A N 1
ATOM 732 C CA . TRP A 1 90 ? 14.980 3.539 0.791 1.00 94.62 90 TRP A CA 1
ATOM 733 C C . TRP A 1 90 ? 13.871 4.512 1.187 1.00 94.62 90 TRP A C 1
ATOM 735 O O . TRP A 1 90 ? 13.718 4.811 2.374 1.00 94.62 90 TRP A O 1
ATOM 745 N N . PHE A 1 91 ? 13.050 4.955 0.230 1.00 94.88 91 PHE A N 1
ATOM 746 C CA . PHE A 1 91 ? 11.864 5.742 0.553 1.00 94.88 91 PHE A CA 1
ATOM 747 C C . PHE A 1 91 ? 10.870 4.964 1.418 1.00 94.88 91 PHE A C 1
ATOM 749 O O . PHE A 1 91 ? 10.349 5.547 2.362 1.00 94.88 91 PHE A O 1
ATOM 756 N N . ALA A 1 92 ? 10.648 3.670 1.171 1.00 94.50 92 ALA A N 1
ATOM 757 C CA . ALA A 1 92 ? 9.778 2.826 1.992 1.00 94.50 92 ALA A CA 1
ATOM 758 C C . ALA A 1 92 ? 10.297 2.693 3.435 1.00 94.50 92 ALA A C 1
ATOM 760 O O . ALA A 1 92 ? 9.524 2.836 4.383 1.00 94.50 92 ALA A O 1
ATOM 761 N N . ILE A 1 93 ? 11.612 2.523 3.625 1.00 94.12 93 ILE A N 1
ATOM 762 C CA . ILE A 1 93 ? 12.239 2.523 4.960 1.00 94.12 93 ILE A CA 1
ATOM 763 C C . ILE A 1 93 ? 12.020 3.867 5.664 1.00 94.12 93 ILE A C 1
ATOM 765 O O . ILE A 1 93 ? 11.566 3.902 6.812 1.00 94.12 93 ILE A O 1
ATOM 769 N N . LEU A 1 94 ? 12.300 4.981 4.976 1.00 94.94 94 LEU A N 1
ATOM 770 C CA . LEU A 1 94 ? 12.048 6.323 5.506 1.00 94.94 94 LEU A CA 1
ATOM 771 C C . LEU A 1 94 ? 10.574 6.495 5.885 1.00 94.94 94 LEU A C 1
ATOM 773 O O . LEU A 1 94 ? 10.266 6.980 6.972 1.00 94.94 94 LEU A O 1
ATOM 777 N N . ASN A 1 95 ? 9.663 6.039 5.027 1.00 94.19 95 ASN A N 1
ATOM 778 C CA . ASN A 1 95 ? 8.225 6.098 5.250 1.00 94.19 95 ASN A CA 1
ATOM 779 C C . ASN A 1 95 ? 7.796 5.272 6.471 1.00 94.19 95 ASN A C 1
ATOM 781 O O . ASN A 1 95 ? 6.903 5.688 7.210 1.00 94.19 95 ASN A O 1
ATOM 785 N N . GLY A 1 96 ? 8.454 4.139 6.731 1.00 91.94 96 GLY A N 1
ATOM 786 C CA . GLY A 1 96 ? 8.319 3.363 7.965 1.00 91.94 96 GLY A CA 1
ATOM 787 C C . GLY A 1 96 ? 8.699 4.166 9.209 1.00 91.94 96 GLY A C 1
ATOM 788 O O . GLY A 1 96 ? 7.915 4.249 10.156 1.00 91.94 96 GLY A O 1
ATOM 789 N N . GLY A 1 97 ? 9.849 4.843 9.177 1.00 91.69 97 GLY A N 1
ATOM 790 C CA . GLY A 1 97 ? 10.282 5.735 10.256 1.00 91.69 97 GLY A CA 1
ATOM 791 C C . GLY A 1 97 ? 9.306 6.892 10.502 1.00 91.69 97 GLY A C 1
ATOM 792 O O . GLY A 1 97 ? 8.939 7.166 11.647 1.00 91.69 97 GLY A O 1
ATOM 793 N N . LEU A 1 98 ? 8.819 7.534 9.435 1.00 92.06 98 LEU A N 1
ATOM 794 C CA . LEU A 1 98 ? 7.812 8.597 9.537 1.00 92.06 98 LEU A CA 1
ATOM 795 C C . LEU A 1 98 ? 6.489 8.077 10.116 1.00 92.06 98 LEU A C 1
ATOM 797 O O . LEU A 1 98 ? 5.905 8.729 10.981 1.00 92.06 98 LEU A O 1
ATOM 801 N N . SER A 1 99 ? 6.067 6.874 9.719 1.00 90.12 99 SER A N 1
ATOM 802 C CA . SER A 1 99 ? 4.857 6.224 10.241 1.00 90.12 99 SER A CA 1
ATOM 803 C C . SER A 1 99 ? 4.967 5.947 11.741 1.00 90.12 99 SER A C 1
ATOM 805 O O . SER A 1 99 ? 4.024 6.197 12.489 1.00 90.12 99 SER A O 1
ATOM 807 N N . TYR A 1 100 ? 6.140 5.521 12.213 1.00 88.69 100 TYR A N 1
ATOM 808 C CA . TYR A 1 100 ? 6.408 5.348 13.641 1.00 88.69 100 TYR A CA 1
ATOM 809 C C . TYR A 1 100 ? 6.348 6.676 14.414 1.00 88.69 100 TYR A C 1
ATOM 811 O O . TYR A 1 100 ? 5.685 6.776 15.447 1.00 88.69 100 TYR A O 1
ATOM 819 N N . VAL A 1 101 ? 6.968 7.738 13.889 1.00 88.56 101 VAL A N 1
ATOM 820 C CA . VAL A 1 101 ? 6.881 9.081 14.490 1.00 88.56 101 VAL A CA 1
ATOM 821 C C . VAL A 1 101 ? 5.437 9.595 14.494 1.00 88.56 101 VAL A C 1
ATOM 823 O O . VAL A 1 101 ? 5.010 10.214 15.470 1.00 88.56 101 VAL A O 1
ATOM 826 N N . SER A 1 102 ? 4.681 9.313 13.433 1.00 87.94 102 SER A N 1
ATOM 827 C CA . SER A 1 102 ? 3.257 9.626 13.295 1.00 87.94 102 SER A CA 1
ATOM 828 C C . SER A 1 102 ? 2.421 8.945 14.382 1.00 87.94 102 SER A C 1
ATOM 830 O O . SER A 1 102 ? 1.600 9.607 15.021 1.00 87.94 102 SER A O 1
ATOM 832 N N . LEU A 1 103 ? 2.695 7.669 14.680 1.00 85.69 103 LEU A N 1
ATOM 833 C CA . LEU A 1 103 ? 2.044 6.925 15.764 1.00 85.69 103 LEU A CA 1
ATOM 834 C C . LEU A 1 103 ? 2.307 7.540 17.145 1.00 85.69 103 LEU A C 1
ATOM 836 O O . LEU A 1 103 ? 1.382 7.641 17.950 1.00 85.69 103 LEU A O 1
ATOM 840 N N . ILE A 1 104 ? 3.539 7.981 17.417 1.00 86.25 104 ILE A N 1
ATOM 841 C CA . ILE A 1 104 ? 3.903 8.599 18.704 1.00 86.25 104 ILE A CA 1
ATOM 842 C C . ILE A 1 104 ? 3.290 9.995 18.844 1.00 86.25 104 ILE A C 1
ATOM 844 O O . ILE A 1 104 ? 2.761 10.343 19.897 1.00 86.25 104 ILE A O 1
ATOM 848 N N . LYS A 1 105 ? 3.385 10.820 17.795 1.00 87.12 105 LYS A N 1
ATOM 849 C CA . LYS A 1 105 ? 2.974 12.233 17.836 1.00 87.12 105 LYS A CA 1
ATOM 850 C C . LYS A 1 105 ? 1.489 12.450 17.539 1.00 87.12 105 LYS A C 1
ATOM 852 O O . LYS A 1 105 ? 1.027 13.584 17.644 1.00 87.12 105 LYS A O 1
ATOM 857 N N . GLY A 1 106 ? 0.765 11.411 17.120 1.00 80.06 106 GLY A N 1
ATOM 858 C CA . GLY A 1 106 ? -0.639 11.501 16.708 1.00 80.06 106 GLY A CA 1
ATOM 859 C C . GLY A 1 106 ? -0.866 12.375 15.468 1.00 80.06 106 GLY A C 1
ATOM 860 O O . GLY A 1 106 ? -1.971 12.868 15.261 1.00 80.06 106 GLY A O 1
ATOM 861 N N . LYS A 1 107 ? 0.175 12.615 14.661 1.00 81.88 107 LYS A N 1
ATOM 862 C CA . LYS A 1 107 ? 0.103 13.415 13.430 1.00 81.88 107 LYS A CA 1
ATOM 863 C C . LYS A 1 107 ? 0.355 12.509 12.238 1.00 81.88 107 LYS A C 1
ATOM 865 O O . LYS A 1 107 ? 1.454 11.978 12.146 1.00 81.88 107 LYS A O 1
ATOM 870 N N . HIS A 1 108 ? -0.604 12.405 11.319 1.00 77.19 108 HIS A N 1
ATOM 871 C CA . HIS A 1 108 ? -0.442 11.640 10.081 1.00 77.19 108 HIS A CA 1
ATOM 872 C C . HIS A 1 108 ? 0.685 12.221 9.228 1.00 77.19 108 HIS A C 1
ATOM 874 O O . HIS A 1 108 ? 0.531 13.260 8.588 1.00 77.19 108 HIS A O 1
ATOM 880 N N . LEU A 1 109 ? 1.831 11.548 9.256 1.00 81.00 109 LEU A N 1
ATOM 881 C CA . LEU A 1 109 ? 3.032 11.940 8.536 1.00 81.00 109 LEU A CA 1
ATOM 882 C C . LEU A 1 109 ? 3.522 10.710 7.774 1.00 81.00 109 LEU A C 1
ATOM 884 O O . LEU A 1 109 ? 4.353 9.949 8.257 1.00 81.00 109 LEU A O 1
ATOM 888 N N . THR A 1 110 ? 2.915 10.471 6.615 1.00 85.38 110 THR A N 1
ATOM 889 C CA . THR A 1 110 ? 3.229 9.352 5.721 1.00 85.38 110 THR A CA 1
ATOM 890 C C . THR A 1 110 ? 3.297 9.858 4.283 1.00 85.38 110 THR A C 1
ATOM 892 O O . THR A 1 110 ? 2.575 10.772 3.884 1.00 85.38 110 THR A O 1
ATOM 895 N N . MET A 1 111 ? 4.212 9.292 3.504 1.00 89.44 111 MET A N 1
ATOM 896 C CA . MET A 1 111 ? 4.350 9.541 2.073 1.00 89.44 111 MET A CA 1
ATOM 897 C C . MET A 1 111 ? 3.470 8.546 1.301 1.00 89.44 111 MET A C 1
ATOM 899 O O . MET A 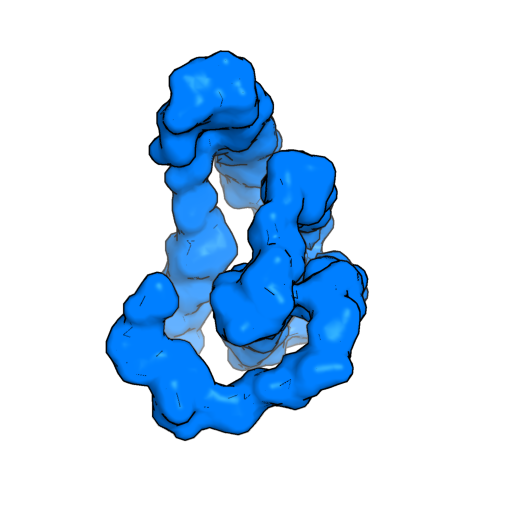1 111 ? 3.542 7.347 1.577 1.00 89.44 111 MET A O 1
ATOM 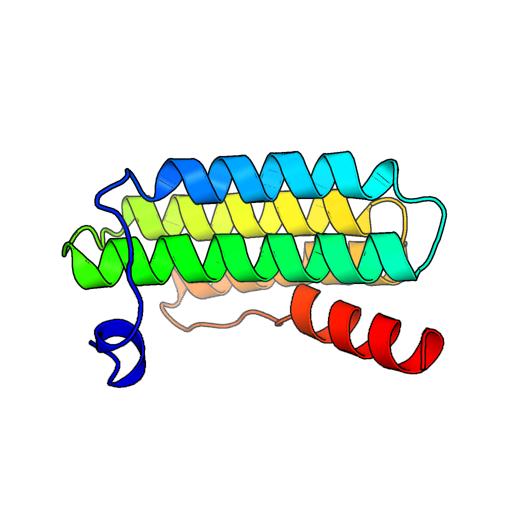903 N N . PRO A 1 112 ? 2.670 8.985 0.314 1.00 92.62 112 PRO A N 1
ATOM 904 C CA . PRO A 1 112 ? 1.816 8.097 -0.474 1.00 92.62 112 PRO A CA 1
ATOM 905 C C . PRO A 1 112 ? 2.618 7.387 -1.585 1.00 92.62 112 PRO A C 1
ATOM 907 O O . PRO A 1 112 ? 2.350 7.562 -2.773 1.00 92.62 112 PRO A O 1
ATOM 910 N N . LEU A 1 113 ? 3.631 6.596 -1.211 1.00 93.75 113 LEU A N 1
ATOM 911 C CA . LEU A 1 113 ? 4.604 6.008 -2.146 1.00 93.75 113 LEU A CA 1
ATOM 912 C C . LEU A 1 113 ? 3.953 5.115 -3.207 1.00 93.75 113 LEU A C 1
ATOM 914 O O . LEU A 1 113 ? 4.279 5.236 -4.386 1.00 93.75 113 LEU A O 1
ATOM 918 N N . ARG A 1 114 ? 2.994 4.266 -2.813 1.00 93.62 114 ARG A N 1
ATOM 919 C CA . ARG A 1 114 ? 2.261 3.385 -3.742 1.00 93.62 114 ARG A CA 1
ATOM 920 C C . ARG A 1 114 ? 1.488 4.177 -4.805 1.00 93.62 114 ARG A C 1
ATOM 922 O O . ARG A 1 114 ? 1.517 3.810 -5.976 1.00 93.62 114 ARG A O 1
ATOM 929 N N . PHE A 1 115 ? 0.880 5.305 -4.432 1.00 94.06 115 PHE A N 1
ATOM 930 C CA . PHE A 1 115 ? 0.236 6.211 -5.392 1.00 94.06 115 PHE A CA 1
ATOM 931 C C . PHE A 1 115 ? 1.250 6.911 -6.301 1.00 94.06 115 PHE A C 1
ATOM 933 O O . PHE A 1 115 ? 1.022 7.004 -7.503 1.00 94.06 115 PHE A O 1
ATOM 940 N N . GLY A 1 116 ? 2.380 7.369 -5.753 1.00 94.38 116 GLY A N 1
ATOM 941 C CA . GLY A 1 116 ? 3.458 7.950 -6.557 1.00 94.38 116 GLY A CA 1
ATOM 942 C C . GLY A 1 116 ? 3.990 6.966 -7.604 1.00 94.38 116 GLY A C 1
ATOM 943 O O . GLY A 1 116 ? 4.163 7.327 -8.766 1.00 94.38 116 GLY A O 1
ATOM 944 N N . TYR A 1 117 ? 4.166 5.701 -7.217 1.00 94.94 117 TYR A N 1
ATOM 945 C CA . TYR A 1 117 ? 4.585 4.640 -8.128 1.00 94.94 117 TYR A CA 1
ATOM 946 C C . TYR A 1 117 ? 3.518 4.297 -9.176 1.00 94.94 117 TYR A C 1
ATOM 948 O O . TYR A 1 117 ? 3.854 4.086 -10.339 1.00 94.94 117 TYR A O 1
ATOM 956 N N . LEU A 1 118 ? 2.233 4.310 -8.808 1.00 95.31 118 LEU A N 1
ATOM 957 C CA . LEU A 1 118 ? 1.141 4.145 -9.770 1.00 95.31 118 LEU A CA 1
ATOM 958 C C . LEU A 1 118 ? 1.171 5.237 -10.852 1.00 95.31 118 LEU A C 1
ATOM 960 O O . LEU A 1 118 ? 1.038 4.930 -12.032 1.00 95.31 118 LEU A O 1
ATOM 964 N N . ILE A 1 119 ? 1.382 6.499 -10.462 1.00 95.50 119 ILE A N 1
ATOM 965 C CA . ILE A 1 119 ? 1.508 7.618 -11.409 1.00 95.50 119 ILE A CA 1
ATOM 966 C C . ILE A 1 119 ? 2.715 7.409 -12.330 1.00 95.50 119 ILE A C 1
ATOM 968 O O . ILE A 1 119 ? 2.600 7.592 -13.537 1.00 95.50 119 ILE A O 1
ATOM 972 N N . TYR A 1 120 ? 3.854 6.988 -11.779 1.00 94.56 120 TYR A N 1
ATOM 973 C CA . TYR A 1 120 ? 5.041 6.662 -12.571 1.00 94.56 120 TYR A CA 1
ATOM 974 C C . TYR A 1 120 ? 4.761 5.574 -13.620 1.00 94.56 120 TYR A C 1
ATOM 976 O O . TYR A 1 120 ? 5.110 5.749 -14.786 1.00 94.56 120 TYR A O 1
ATOM 984 N N . LEU A 1 121 ? 4.077 4.490 -13.235 1.00 93.81 121 LEU A N 1
ATOM 985 C CA . LEU A 1 121 ? 3.687 3.431 -14.168 1.00 93.81 121 LEU A CA 1
ATOM 986 C C . LEU A 1 121 ? 2.732 3.942 -15.252 1.00 93.81 121 LEU A C 1
ATOM 988 O O . LEU A 1 121 ? 2.908 3.592 -16.414 1.00 93.81 121 LEU A O 1
ATOM 992 N N . LEU A 1 122 ? 1.763 4.796 -14.905 1.00 94.88 122 LEU A N 1
ATOM 993 C CA . LEU A 1 122 ? 0.860 5.402 -15.889 1.00 94.88 122 LEU A CA 1
ATOM 994 C C . LEU A 1 122 ? 1.614 6.217 -16.945 1.00 94.88 122 LEU A C 1
ATOM 996 O O . LEU A 1 122 ? 1.268 6.131 -18.115 1.00 94.88 122 LEU A O 1
ATOM 1000 N N . VAL A 1 123 ? 2.641 6.974 -16.549 1.00 95.81 123 VAL A N 1
ATOM 1001 C CA . VAL A 1 123 ? 3.442 7.796 -17.476 1.00 95.81 123 VAL A CA 1
ATOM 1002 C C . VAL A 1 123 ? 4.303 6.950 -18.416 1.00 95.81 123 VAL A C 1
ATOM 1004 O O . VAL A 1 123 ? 4.591 7.384 -19.522 1.00 95.81 123 VAL A O 1
ATOM 1007 N N . ILE A 1 124 ? 4.749 5.768 -17.987 1.00 93.88 124 ILE A N 1
ATOM 1008 C CA . ILE A 1 124 ? 5.574 4.883 -18.827 1.00 93.88 124 ILE A CA 1
ATOM 1009 C C . ILE A 1 124 ? 4.727 4.052 -19.788 1.00 93.88 124 ILE A C 1
ATOM 1011 O O . ILE A 1 124 ? 5.178 3.717 -20.881 1.00 93.88 124 ILE A O 1
ATOM 1015 N N . VAL A 1 125 ? 3.529 3.669 -19.356 1.00 92.50 125 VAL A N 1
ATOM 1016 C CA . VAL A 1 125 ? 2.653 2.762 -20.100 1.00 92.50 125 VAL A CA 1
ATOM 1017 C C . VAL A 1 125 ? 1.831 3.484 -21.178 1.00 92.50 125 VAL A C 1
ATOM 1019 O O . VAL A 1 125 ? 1.506 2.855 -22.188 1.00 92.50 125 VAL A O 1
ATOM 1022 N N . LEU A 1 126 ? 1.468 4.754 -20.953 1.00 89.19 126 LEU A N 1
ATOM 1023 C CA . LEU A 1 126 ? 0.668 5.592 -21.862 1.00 89.19 126 LEU A CA 1
ATOM 1024 C C . LEU A 1 126 ? 1.549 6.435 -22.788 1.00 89.19 126 LEU A C 1
ATOM 1026 O O . LEU A 1 126 ? 1.176 6.541 -23.978 1.00 89.19 126 LEU A O 1
#

Nearest PDB structures (foldseek):
  6h53-assembly1_A  TM=5.667E-01  e=3.849E-02  Mycobacterium tuberculosis H37Rv
  6wmv-assembly1_A  TM=5.578E-01  e=4.267E-02  Archaeoglobus fulgidus
  6h5a-assembly1_B  TM=5.877E-01  e=7.143E-02  Mycobacterium tuberculosis H37Rv
  6wm5-assembly1_A  TM=5.706E-01  e=1.715E-01  Archaeoglobus fulgidus

Secondary structure (DSSP, 8-state):
--GGGGSS---S--THHHHHHHHHHHHHGGG--SHHHHHHHHHHHHHHHHHHHHHHHHTT---HHHHHHHHHHHHHHHHHHHTT-HHHHHHHHHHHHHHHHHHHHT------HHHHHHHHHHHHH-

Sequence (126 aa):
MGKIEKCFFIPKVNPSYYQVLGIVLSFVFWLATNDWQRLLLVSAILLADWYDGATARKYGLVSREGYLIDVVVDRISELVLFFPMQVMFWFAILNGGLSYVSLIKGKHLTMPLRFGYLIYLLVIVL